Protein AF-A0A378Q1R4-F1 (afdb_monomer_lite)

pLDDT: mean 79.94, std 18.25, range [37.03, 95.69]

Secondary structure (DSSP, 8-state):
-EEES---HHHHHHT--TT----EEEEEE-TTS-EEEEEEPPPTTPPPHHHHHHTTSS-------TTHHHHHHHHHHHHHHS----HHHHHTT--HHHHHHHHHHHHHHHTT-TT-EEEE-SS-EEEESSSEEEEE--

Radius of gyration: 21.89 Å; chains: 1; bounding box: 43×59×52 Å

Foldseek 3Di:
DDEDLDDDPVVLLVQQAPLRPDWYWHWDADPVRDIDTHTSDHDPPRHHLVVVLVVPVPDPDDDDDPPPVVVNVVSVVSVVVPDDQDPCNQCVPPDPVVVVVVVVVVVVLCVVDVQWDWDGDPAWIFTDHPHTDDIDHD

Organism: NCBI:txid34059

Structure (mmCIF, N/CA/C/O backbone):
data_AF-A0A378Q1R4-F1
#
_entry.id   AF-A0A378Q1R4-F1
#
loop_
_atom_site.group_PDB
_atom_site.id
_atom_site.type_symbol
_atom_site.label_atom_id
_atom_site.label_alt_id
_atom_site.label_comp_id
_atom_site.label_asym_id
_atom_site.label_entity_id
_atom_site.label_seq_id
_atom_site.pdbx_PDB_ins_code
_atom_site.Cartn_x
_atom_site.Cartn_y
_atom_site.Cartn_z
_atom_site.occupancy
_atom_site.B_iso_or_equiv
_atom_site.auth_seq_id
_atom_site.auth_comp_id
_atom_site.auth_asym_id
_atom_site.auth_atom_id
_atom_site.pdbx_PDB_model_num
ATOM 1 N N . MET A 1 1 ? -3.793 3.772 13.850 1.00 84.50 1 MET A N 1
ATOM 2 C CA . MET A 1 1 ? -5.132 4.087 14.394 1.00 84.50 1 MET A CA 1
ATOM 3 C C . MET A 1 1 ? -4.965 4.821 15.718 1.00 84.50 1 MET A C 1
ATOM 5 O O . MET A 1 1 ? -4.185 4.358 16.542 1.00 84.50 1 MET A O 1
ATOM 9 N N . PHE A 1 2 ? -5.664 5.941 15.911 1.00 93.56 2 PHE A N 1
ATOM 10 C CA . PHE A 1 2 ? -5.644 6.750 17.136 1.00 93.56 2 PHE A CA 1
ATOM 11 C C . PHE A 1 2 ? -7.059 6.894 17.702 1.00 93.56 2 PHE A C 1
ATOM 13 O O . PHE A 1 2 ? -8.008 7.140 16.956 1.00 93.56 2 PHE A O 1
ATOM 20 N N . ILE A 1 3 ? -7.193 6.759 19.022 1.00 94.25 3 ILE A N 1
ATOM 21 C CA . ILE A 1 3 ? -8.476 6.803 19.733 1.00 94.25 3 ILE A CA 1
ATOM 22 C C . ILE A 1 3 ? -8.401 7.905 20.790 1.00 94.25 3 ILE A C 1
ATOM 24 O O . ILE A 1 3 ? -7.473 7.914 21.599 1.00 94.25 3 ILE A O 1
ATOM 28 N N . ALA A 1 4 ? -9.370 8.818 20.797 1.00 94.88 4 ALA A N 1
ATOM 29 C CA . ALA A 1 4 ? -9.442 9.899 21.780 1.00 94.88 4 ALA A CA 1
ATOM 30 C C . ALA A 1 4 ? -10.900 10.306 22.061 1.00 94.88 4 ALA A C 1
ATOM 32 O O . ALA A 1 4 ? -11.770 10.056 21.228 1.00 94.88 4 ALA A O 1
ATOM 33 N N . PRO A 1 5 ? -11.204 10.956 23.201 1.00 93.44 5 PRO A N 1
ATOM 34 C CA . PRO A 1 5 ? -12.545 11.488 23.471 1.00 93.44 5 PRO A CA 1
ATOM 35 C C . PRO A 1 5 ? -13.006 12.538 22.449 1.00 93.44 5 PRO A C 1
ATOM 37 O O . PRO A 1 5 ? -14.196 12.665 22.169 1.00 93.44 5 PRO A O 1
ATOM 40 N 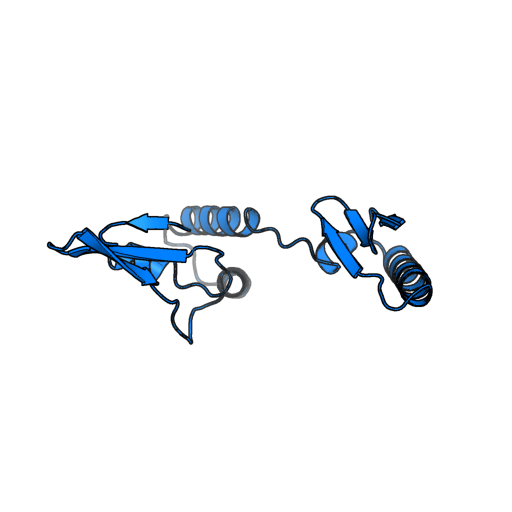N . SER A 1 6 ? -12.065 13.301 21.897 1.00 93.44 6 SER A N 1
ATOM 41 C CA . SER A 1 6 ? -12.307 14.299 20.859 1.00 93.44 6 SER A CA 1
ATOM 42 C C . SER A 1 6 ? -11.021 14.596 20.091 1.00 93.44 6 SER A C 1
ATOM 44 O O . SER A 1 6 ? -9.917 14.367 20.589 1.00 93.44 6 SER A O 1
ATOM 46 N N . PHE A 1 7 ? -11.174 15.137 18.884 1.00 94.44 7 PHE A N 1
ATOM 47 C CA . PHE A 1 7 ? -10.077 15.707 18.101 1.00 94.44 7 PHE A CA 1
ATOM 48 C C . PHE A 1 7 ? -10.386 17.155 17.737 1.00 94.44 7 PHE A C 1
ATOM 50 O O . PHE A 1 7 ? -11.543 17.523 17.507 1.00 94.44 7 PHE A O 1
ATOM 57 N N . THR A 1 8 ? -9.348 17.981 17.633 1.00 94.00 8 THR A N 1
ATOM 58 C CA . THR A 1 8 ? -9.498 19.346 17.119 1.00 94.00 8 THR A CA 1
ATOM 59 C C . THR A 1 8 ? -9.831 19.318 15.630 1.00 94.00 8 THR A C 1
ATOM 61 O O . THR A 1 8 ? -9.500 18.369 14.916 1.00 94.00 8 THR A O 1
ATOM 64 N N . GLN A 1 9 ? -10.454 20.387 15.127 1.00 90.38 9 GLN A N 1
ATOM 65 C CA . GLN A 1 9 ? -10.736 20.491 13.695 1.00 90.38 9 GLN A CA 1
ATOM 66 C C . GLN A 1 9 ? -9.454 20.393 12.863 1.00 90.38 9 GLN A C 1
ATOM 68 O O . GLN A 1 9 ? -9.447 19.726 11.835 1.00 90.38 9 GLN A O 1
ATOM 73 N N . PHE A 1 10 ? -8.358 20.989 13.341 1.00 89.19 10 PHE A N 1
ATOM 74 C CA . PHE A 1 10 ? -7.056 20.886 12.691 1.00 89.19 10 PHE A CA 1
ATOM 75 C C . PHE A 1 10 ? -6.604 19.425 12.553 1.00 89.19 10 PHE A C 1
ATOM 77 O O . PHE A 1 10 ? -6.333 18.990 11.444 1.00 89.19 10 PHE A O 1
ATOM 84 N N . GLN A 1 11 ? -6.638 18.631 13.628 1.00 89.56 11 GLN A N 1
ATOM 85 C CA . GLN A 1 11 ? -6.252 17.210 13.595 1.00 89.56 11 GLN A CA 1
ATOM 86 C C . GLN A 1 11 ? -7.114 16.376 12.632 1.00 89.56 11 GLN A C 1
ATOM 88 O O . GLN A 1 11 ? -6.600 15.518 11.909 1.00 89.56 11 GLN A O 1
ATOM 93 N N . LYS A 1 12 ? -8.424 16.651 12.580 1.00 90.56 12 LYS A N 1
ATOM 94 C CA . LYS A 1 12 ? -9.339 16.008 11.622 1.00 90.56 12 LYS A CA 1
ATOM 95 C C . LYS A 1 12 ? -8.971 16.350 10.177 1.00 90.56 12 LYS A C 1
ATOM 97 O O . LYS A 1 12 ? -8.975 15.472 9.324 1.00 90.56 12 LYS A O 1
ATOM 102 N N . GLN A 1 13 ? -8.615 17.605 9.903 1.00 88.31 13 GLN A N 1
ATOM 103 C CA . GLN A 1 13 ? -8.207 18.039 8.563 1.00 88.31 13 GLN A CA 1
ATOM 104 C C . GLN A 1 13 ? -6.817 17.520 8.177 1.00 88.31 13 GLN A C 1
ATOM 106 O O . GLN A 1 13 ? -6.630 17.078 7.048 1.00 88.31 13 GLN A O 1
ATOM 111 N N . SER A 1 14 ? -5.859 17.488 9.106 1.00 85.19 14 SER A N 1
ATOM 112 C CA . SER A 1 14 ? -4.498 16.991 8.854 1.00 85.19 14 SER A CA 1
ATOM 113 C C . SER A 1 14 ? -4.460 15.513 8.461 1.00 85.19 14 SER A C 1
ATOM 115 O O . SER A 1 14 ? -3.516 15.076 7.813 1.00 85.19 14 SER A O 1
ATOM 117 N N . THR A 1 15 ? -5.482 14.738 8.831 1.00 87.88 15 THR A N 1
ATOM 118 C CA . THR A 1 15 ? -5.599 13.317 8.467 1.00 87.88 15 THR A CA 1
ATOM 119 C C . THR A 1 15 ? -6.408 13.073 7.185 1.00 87.88 15 THR A C 1
ATOM 121 O O . THR A 1 15 ? -6.505 11.937 6.716 1.00 87.88 15 THR A O 1
ATOM 124 N N . ASN A 1 16 ? -6.949 14.127 6.562 1.00 88.31 16 ASN A N 1
ATOM 125 C CA . ASN A 1 16 ? -7.841 14.059 5.403 1.00 88.31 16 ASN A CA 1
ATOM 126 C C . ASN A 1 16 ? -7.095 13.897 4.059 1.00 88.31 16 ASN A C 1
ATOM 128 O O . ASN A 1 16 ? -7.369 14.612 3.099 1.00 88.31 16 ASN A O 1
ATOM 132 N N . PHE A 1 17 ? -6.167 12.942 3.975 1.00 88.62 17 PHE A N 1
ATOM 133 C CA . PHE A 1 17 ? -5.457 12.578 2.742 1.00 88.62 17 PHE A CA 1
ATOM 134 C C . PHE A 1 17 ? -5.753 11.128 2.372 1.00 88.62 17 PHE A C 1
ATOM 136 O O . PHE A 1 17 ? -5.644 10.240 3.224 1.00 88.62 17 PHE A O 1
ATOM 143 N N . LYS A 1 18 ? -6.107 10.849 1.111 1.00 84.44 18 LYS A N 1
ATOM 144 C CA . LYS A 1 18 ? -6.497 9.486 0.697 1.00 84.44 18 LYS A CA 1
ATOM 145 C C . LYS A 1 18 ? -5.377 8.459 0.907 1.00 84.44 18 LYS A C 1
ATOM 147 O O . LYS A 1 18 ? -5.657 7.373 1.403 1.00 84.44 18 LYS A O 1
ATOM 152 N N . ASP A 1 19 ? -4.125 8.866 0.700 1.00 81.62 19 ASP A N 1
ATOM 153 C CA . ASP A 1 19 ? -2.944 7.992 0.782 1.00 81.62 19 ASP A CA 1
ATOM 154 C C . ASP A 1 19 ? -2.273 7.972 2.171 1.00 81.62 19 ASP A C 1
ATOM 156 O O . ASP A 1 19 ? -1.251 7.322 2.361 1.00 81.62 19 ASP A O 1
ATOM 160 N N . LEU A 1 20 ? -2.823 8.687 3.159 1.00 84.19 20 LEU A N 1
ATOM 161 C CA . LEU A 1 20 ? -2.281 8.715 4.521 1.00 84.19 20 LEU A CA 1
ATOM 162 C C . LEU A 1 20 ? -2.890 7.596 5.372 1.00 84.19 20 LEU A C 1
ATOM 164 O O . LEU A 1 20 ? -4.078 7.640 5.677 1.00 84.19 20 LEU A O 1
ATOM 168 N N . ALA A 1 21 ? -2.107 6.612 5.807 1.00 82.81 21 ALA A N 1
ATOM 169 C CA . ALA A 1 21 ? -2.594 5.456 6.574 1.00 82.81 21 ALA A CA 1
ATOM 170 C C . ALA A 1 21 ? -2.883 5.762 8.067 1.00 82.81 21 ALA A C 1
ATOM 172 O O . ALA A 1 21 ? -2.433 5.057 8.969 1.00 82.81 21 ALA A O 1
ATOM 173 N N . ILE A 1 22 ? -3.629 6.834 8.347 1.00 88.19 22 ILE A N 1
ATOM 174 C CA . ILE A 1 22 ? -4.037 7.240 9.697 1.00 88.19 22 ILE A CA 1
ATOM 175 C C . ILE A 1 22 ? -5.561 7.211 9.805 1.00 88.19 22 ILE A C 1
ATOM 177 O O . ILE A 1 22 ? -6.274 7.733 8.951 1.00 88.19 22 ILE A O 1
ATOM 181 N N . GLU A 1 23 ? -6.044 6.633 10.901 1.00 89.50 23 GLU A N 1
ATOM 182 C CA . GLU A 1 23 ? -7.459 6.559 11.260 1.00 89.50 23 GLU A CA 1
ATOM 183 C C . GLU A 1 23 ? -7.672 7.189 12.630 1.00 89.50 23 GLU A C 1
ATOM 185 O O . GLU A 1 23 ? -6.912 6.900 13.563 1.00 89.50 23 GLU A O 1
ATOM 190 N N . LEU A 1 24 ? -8.713 8.010 12.749 1.00 94.19 24 LEU A N 1
ATOM 191 C CA . LEU A 1 24 ? -9.114 8.658 13.992 1.00 94.19 24 LEU A CA 1
ATOM 192 C C . LEU A 1 24 ? -10.476 8.122 14.438 1.00 94.19 24 LEU A C 1
ATOM 194 O O . LEU A 1 24 ? -11.407 8.039 13.637 1.00 94.19 24 LEU A O 1
ATOM 198 N N . TRP A 1 25 ? -10.596 7.798 15.722 1.00 95.69 25 TRP A N 1
ATOM 199 C CA . TRP A 1 25 ? -11.825 7.287 16.325 1.00 95.69 25 TRP A CA 1
ATOM 200 C C . TRP A 1 25 ? -12.181 8.087 17.580 1.00 95.69 25 TRP A C 1
ATOM 202 O O . TRP A 1 25 ? -11.400 8.147 18.532 1.00 95.69 25 TRP A O 1
ATOM 212 N N . GLU A 1 26 ? -13.365 8.701 17.586 1.00 94.69 26 GLU A N 1
ATOM 213 C CA . GLU A 1 26 ? -13.886 9.448 18.733 1.00 94.69 26 GLU A CA 1
ATOM 214 C C . GLU A 1 26 ? -14.641 8.538 19.697 1.00 94.69 26 GLU A C 1
ATOM 216 O O . GLU A 1 26 ? -15.663 7.933 19.359 1.00 94.69 26 GLU A O 1
ATOM 221 N N . LEU A 1 27 ? -14.147 8.488 20.928 1.00 93.44 27 LEU A N 1
ATOM 222 C CA . LEU A 1 27 ? -14.721 7.733 22.027 1.00 93.44 27 LEU A CA 1
ATOM 223 C C . LEU A 1 27 ? -15.809 8.553 22.733 1.00 93.44 27 LEU A C 1
ATOM 225 O O . LEU A 1 27 ? -15.534 9.616 23.286 1.00 93.44 27 LEU A O 1
ATOM 229 N N . LYS A 1 28 ? -17.030 8.021 22.809 1.00 92.06 28 LYS A N 1
ATOM 230 C CA . LYS A 1 28 ? -18.107 8.559 23.653 1.00 92.06 28 LYS A CA 1
ATOM 231 C C . LYS A 1 28 ? -18.498 7.535 24.709 1.00 92.06 28 LYS A C 1
ATOM 233 O O . LYS A 1 28 ? -18.909 6.426 24.378 1.00 92.06 28 LYS A O 1
ATOM 238 N N . ARG A 1 29 ? -18.383 7.912 25.984 1.00 88.31 29 ARG A N 1
ATOM 239 C CA . ARG A 1 29 ? -18.821 7.095 27.124 1.00 88.31 29 ARG A CA 1
ATOM 240 C C . ARG A 1 29 ? -20.159 7.611 27.642 1.00 88.31 29 ARG A C 1
ATOM 242 O O . ARG A 1 29 ? -20.299 8.802 27.902 1.00 88.31 29 ARG A O 1
ATOM 249 N N . PHE A 1 30 ? -21.107 6.705 27.830 1.00 90.56 30 PHE A N 1
ATOM 250 C CA . PHE A 1 30 ? -22.420 6.983 28.404 1.00 90.56 30 PHE A CA 1
ATOM 251 C C . PHE A 1 30 ? -22.530 6.405 29.820 1.00 90.56 30 PHE A C 1
ATOM 253 O O . PHE A 1 30 ? -21.734 5.563 30.240 1.00 90.56 30 PHE A O 1
ATOM 260 N N . THR A 1 31 ? -23.537 6.860 30.563 1.00 83.25 31 THR A N 1
ATOM 261 C CA . THR A 1 31 ? -23.766 6.524 31.979 1.00 83.25 31 THR A CA 1
ATOM 262 C C . THR A 1 31 ? -24.023 5.037 32.229 1.00 83.25 31 THR A C 1
ATOM 264 O O . THR A 1 31 ? -23.651 4.529 33.280 1.00 83.25 31 THR A O 1
ATOM 267 N N . GLN A 1 32 ? -24.586 4.309 31.264 1.00 83.94 32 GLN A N 1
ATOM 268 C CA . GLN A 1 32 ? -24.910 2.880 31.386 1.00 83.94 32 GLN A CA 1
ATOM 269 C C . GLN A 1 32 ? -23.728 1.947 31.054 1.00 83.94 32 GLN A C 1
ATOM 271 O O . GLN A 1 32 ? -23.932 0.859 30.526 1.00 83.94 32 GLN A O 1
ATOM 276 N N . ASN A 1 33 ? -22.482 2.374 31.294 1.00 87.25 33 ASN A N 1
ATOM 277 C CA . ASN A 1 33 ? -21.266 1.663 30.859 1.00 87.25 33 ASN A CA 1
ATOM 278 C C . ASN A 1 33 ? -21.182 1.396 29.340 1.00 87.25 33 ASN A C 1
ATOM 280 O O . ASN A 1 33 ? -20.380 0.580 28.892 1.00 87.25 33 ASN A O 1
ATOM 284 N N . ILE A 1 34 ? -21.961 2.117 28.533 1.00 88.88 34 ILE A N 1
ATOM 285 C CA . ILE A 1 34 ? -21.906 2.015 27.076 1.00 88.88 34 ILE A CA 1
ATOM 286 C C . ILE A 1 34 ? -20.748 2.873 26.569 1.00 88.88 34 ILE A C 1
ATOM 288 O O . ILE A 1 34 ? -20.618 4.048 26.925 1.00 88.88 34 ILE A O 1
ATOM 292 N N . ILE A 1 35 ? -19.924 2.282 25.712 1.00 90.56 35 ILE A N 1
ATOM 293 C CA . ILE A 1 35 ? -18.848 2.958 24.996 1.00 90.56 35 ILE A CA 1
ATOM 294 C C . ILE A 1 35 ? -19.175 2.901 23.506 1.00 90.56 35 ILE A C 1
ATOM 296 O O . ILE A 1 35 ? -19.396 1.826 22.958 1.00 90.56 35 ILE A O 1
ATOM 300 N N . VAL A 1 36 ? -19.193 4.062 22.857 1.00 91.88 36 VAL A N 1
ATOM 301 C CA . V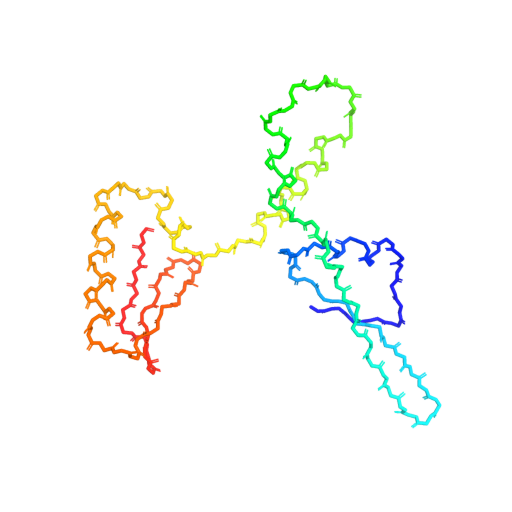AL A 1 36 ? -19.364 4.195 21.409 1.00 91.88 36 VAL A CA 1
ATOM 302 C C . VAL A 1 36 ? -18.066 4.710 20.811 1.00 91.88 36 VAL A C 1
ATOM 304 O O . VAL A 1 36 ? -17.515 5.710 21.269 1.00 91.88 36 VAL A O 1
ATOM 307 N N . LEU A 1 37 ? -17.598 4.031 19.771 1.00 93.56 37 LEU A N 1
ATOM 308 C CA . LEU A 1 37 ? -16.459 4.435 18.960 1.00 93.56 37 LEU A CA 1
ATOM 309 C C . LEU A 1 37 ? -16.990 4.972 17.629 1.00 93.56 37 LEU A C 1
ATOM 311 O O . LEU A 1 37 ? -17.596 4.230 16.862 1.00 93.56 37 LEU A O 1
ATOM 315 N N . ASN A 1 38 ? -16.785 6.262 17.369 1.00 93.50 38 ASN A N 1
ATOM 316 C CA . ASN A 1 38 ? -17.211 6.914 16.134 1.00 93.50 38 ASN A CA 1
ATOM 317 C C . ASN A 1 38 ? -15.999 7.100 15.213 1.00 93.50 38 ASN A C 1
ATOM 319 O O . ASN A 1 38 ? -15.116 7.893 15.551 1.00 93.50 38 ASN A O 1
ATOM 323 N N . PRO A 1 39 ? -15.924 6.409 14.066 1.00 92.31 39 PRO A N 1
ATOM 324 C CA . PRO A 1 39 ? -14.849 6.634 13.112 1.00 92.31 39 PRO A CA 1
ATOM 325 C C . PRO A 1 39 ? -14.987 8.025 12.484 1.00 92.31 39 PRO A C 1
ATOM 327 O O . PRO A 1 39 ? -16.070 8.435 12.060 1.00 92.31 39 PRO A O 1
ATOM 330 N N . ILE A 1 40 ? -13.879 8.757 12.396 1.00 91.06 40 ILE A N 1
ATOM 331 C CA . ILE A 1 40 ? -13.807 9.988 11.609 1.00 91.06 40 ILE A CA 1
ATOM 332 C C . ILE A 1 40 ? -13.343 9.597 10.211 1.00 91.06 40 ILE A C 1
ATOM 334 O O . ILE A 1 40 ? -12.171 9.296 9.980 1.00 91.06 40 ILE A O 1
ATOM 338 N N . HIS A 1 41 ? -14.285 9.586 9.274 1.00 86.81 41 HIS A N 1
ATOM 339 C CA . HIS A 1 41 ? -13.995 9.261 7.886 1.00 86.81 41 HIS A CA 1
ATOM 340 C C . HIS A 1 41 ? -13.322 10.425 7.165 1.00 86.81 41 HIS A C 1
ATOM 342 O O . HIS A 1 41 ? -13.675 11.593 7.345 1.00 86.81 41 HIS A O 1
ATOM 348 N N . LYS A 1 42 ? -12.397 10.078 6.273 1.00 87.12 42 LYS A N 1
ATOM 349 C CA . LYS A 1 42 ? -11.861 11.012 5.287 1.00 87.12 42 LYS A CA 1
ATOM 350 C C . LYS A 1 42 ? -12.966 11.449 4.329 1.00 87.12 42 LYS A C 1
ATOM 352 O O . LYS A 1 42 ? -13.912 10.711 4.050 1.00 87.12 42 LYS A O 1
ATOM 357 N N . THR A 1 43 ? -12.833 12.654 3.800 1.00 85.69 43 THR A N 1
ATOM 358 C CA . THR A 1 43 ? -13.759 13.184 2.798 1.00 85.69 43 THR A CA 1
ATOM 359 C C . THR A 1 43 ? -13.622 12.434 1.472 1.00 85.69 43 THR A C 1
ATOM 361 O O . THR A 1 43 ? -12.538 11.980 1.112 1.00 85.69 43 THR A O 1
ATOM 364 N N . LYS A 1 44 ? -14.715 12.341 0.702 1.00 83.06 44 LYS A N 1
ATOM 365 C CA . LYS A 1 44 ? -14.707 11.691 -0.624 1.00 83.06 44 LYS A CA 1
ATOM 366 C C . LYS A 1 44 ? -13.717 12.339 -1.603 1.00 83.06 44 LYS A C 1
ATOM 368 O O . LYS A 1 44 ? -13.189 11.657 -2.469 1.00 83.06 44 LYS A O 1
ATOM 373 N N . ASN A 1 45 ? -13.449 13.633 -1.421 1.00 83.56 45 ASN A N 1
ATOM 374 C CA . ASN A 1 45 ? -12.536 14.424 -2.245 1.00 83.56 45 ASN A CA 1
ATOM 375 C C . ASN A 1 45 ? -11.181 14.660 -1.551 1.00 83.56 45 ASN A C 1
ATOM 377 O O . ASN A 1 45 ? -10.528 15.668 -1.814 1.00 83.56 45 ASN A O 1
ATOM 381 N N . ALA A 1 46 ? -10.774 13.777 -0.633 1.00 83.12 46 ALA A N 1
ATOM 382 C CA . ALA A 1 46 ? -9.503 13.903 0.069 1.00 83.12 46 ALA A CA 1
ATOM 383 C C . ALA A 1 46 ? -8.323 13.938 -0.931 1.00 83.12 46 ALA A C 1
ATOM 385 O O . ALA A 1 46 ? -8.195 13.019 -1.751 1.00 83.12 46 ALA A O 1
ATOM 386 N N . PRO A 1 47 ? -7.451 14.963 -0.880 1.00 83.50 47 PRO A N 1
ATOM 387 C CA . PRO A 1 47 ? -6.309 15.068 -1.782 1.00 83.50 47 PRO A CA 1
ATOM 388 C C . PRO A 1 47 ? -5.289 13.936 -1.575 1.00 83.50 47 PRO A C 1
ATOM 390 O O . PRO A 1 47 ? -5.229 13.292 -0.523 1.00 83.50 47 PRO A O 1
ATOM 393 N N . SER A 1 48 ? -4.470 13.698 -2.604 1.00 80.12 48 SER A N 1
ATOM 394 C CA . SER A 1 48 ? -3.288 12.829 -2.526 1.00 80.12 48 SER A CA 1
ATOM 395 C C . SER A 1 48 ? -2.089 13.605 -1.987 1.00 80.12 48 SER A C 1
ATOM 397 O O . SER A 1 48 ? -1.808 14.697 -2.479 1.00 80.12 48 SER A O 1
ATOM 399 N N . LEU A 1 49 ? -1.316 13.011 -1.074 1.00 75.12 49 LEU A N 1
ATOM 400 C CA . LEU A 1 49 ? 0.000 13.547 -0.691 1.00 75.12 49 LEU A CA 1
ATOM 401 C C . LEU A 1 49 ? 0.976 13.550 -1.881 1.00 75.12 49 LEU A C 1
ATOM 403 O O . LEU A 1 49 ? 1.741 14.495 -2.057 1.00 75.12 49 LEU A O 1
ATOM 407 N N . LYS A 1 50 ? 0.895 12.539 -2.759 1.00 69.31 50 LYS A N 1
ATOM 408 C CA . LYS A 1 50 ? 1.765 12.409 -3.939 1.00 69.31 50 LYS A CA 1
ATOM 409 C C . LYS A 1 50 ? 1.560 13.550 -4.950 1.00 69.31 50 LYS A C 1
ATOM 411 O O . LYS A 1 50 ? 2.522 14.013 -5.553 1.00 69.31 50 LYS A O 1
ATOM 416 N N . GLN A 1 51 ? 0.329 14.048 -5.105 1.00 61.91 51 GLN A N 1
ATOM 417 C CA . GLN A 1 51 ? 0.012 15.150 -6.033 1.00 61.91 51 GLN A CA 1
ATOM 418 C C . GLN A 1 51 ? 0.544 16.512 -5.568 1.00 61.91 51 GLN A C 1
ATOM 420 O O . GLN A 1 51 ? 0.888 17.353 -6.400 1.00 61.91 51 GLN A O 1
ATOM 425 N N . ILE A 1 52 ? 0.638 16.728 -4.255 1.00 58.53 52 ILE A N 1
ATOM 426 C CA . ILE A 1 52 ? 1.163 17.980 -3.692 1.00 58.53 52 ILE A CA 1
ATOM 427 C C . ILE A 1 52 ? 2.657 18.105 -4.012 1.00 58.53 52 ILE A C 1
ATOM 429 O O . ILE A 1 52 ? 3.102 19.178 -4.404 1.00 58.53 52 ILE A O 1
ATOM 433 N N . ASN A 1 53 ? 3.400 16.995 -3.972 1.00 53.06 53 ASN A N 1
ATOM 434 C CA . ASN A 1 53 ? 4.825 16.977 -4.312 1.00 53.06 53 ASN A CA 1
ATOM 435 C C . ASN A 1 53 ? 5.082 17.247 -5.810 1.00 53.06 53 ASN A C 1
ATOM 437 O O . ASN A 1 53 ? 6.032 17.953 -6.149 1.00 53.06 53 ASN A O 1
ATOM 441 N N . ALA A 1 54 ? 4.215 16.751 -6.703 1.00 49.25 54 ALA A N 1
ATOM 442 C CA . ALA A 1 54 ? 4.331 16.943 -8.155 1.00 49.25 54 ALA A CA 1
ATOM 443 C C . ALA A 1 54 ? 3.921 18.351 -8.637 1.00 49.25 54 ALA A C 1
ATOM 445 O O . ALA A 1 54 ? 4.379 18.816 -9.677 1.00 49.25 54 ALA A O 1
ATOM 446 N N . SER A 1 55 ? 3.076 19.058 -7.882 1.00 44.69 55 SER A N 1
ATOM 447 C CA . SER A 1 55 ? 2.619 20.411 -8.251 1.00 44.69 55 SER A CA 1
ATOM 448 C C . SER A 1 55 ? 3.694 21.488 -8.038 1.00 44.69 55 SER A C 1
ATOM 450 O O . SER A 1 55 ? 3.576 22.595 -8.556 1.00 44.69 55 SER A O 1
ATOM 452 N N . SER A 1 56 ? 4.761 21.164 -7.307 1.00 45.22 56 SER A N 1
ATOM 453 C CA . SER A 1 56 ? 5.885 22.061 -7.012 1.00 45.22 56 SER A CA 1
ATOM 454 C C . SER A 1 56 ? 7.078 21.929 -7.968 1.00 45.22 56 SER A C 1
ATOM 456 O O . SER A 1 56 ? 8.001 22.731 -7.873 1.00 45.22 56 SER A O 1
ATOM 458 N N . THR A 1 57 ? 7.081 20.979 -8.912 1.00 42.06 57 THR A N 1
ATOM 459 C CA . THR A 1 57 ? 8.184 20.851 -9.890 1.00 42.06 57 THR A CA 1
ATOM 460 C C . THR A 1 57 ? 7.995 21.711 -11.143 1.00 42.06 57 THR A C 1
ATOM 462 O O . THR A 1 57 ? 8.954 21.893 -11.881 1.00 42.06 57 THR A O 1
ATOM 465 N N . ASN A 1 58 ? 6.806 22.295 -11.363 1.00 40.81 58 ASN A N 1
ATOM 466 C CA . ASN A 1 58 ? 6.481 23.076 -12.570 1.00 40.81 58 ASN A CA 1
ATOM 467 C C . ASN A 1 58 ? 5.862 24.460 -12.286 1.00 40.81 58 ASN A C 1
ATOM 469 O O . ASN A 1 58 ? 5.065 24.957 -13.080 1.00 40.81 58 ASN A O 1
ATOM 473 N N . ALA A 1 59 ? 6.209 25.108 -11.175 1.00 39.41 59 ALA A N 1
ATOM 474 C CA . ALA A 1 59 ? 5.829 26.499 -10.944 1.00 39.41 59 ALA A CA 1
ATOM 475 C C . ALA A 1 59 ? 7.061 27.319 -10.564 1.00 39.41 59 ALA A C 1
ATOM 477 O O . ALA A 1 59 ? 7.418 27.447 -9.395 1.00 39.41 59 ALA A O 1
ATOM 478 N N . SER A 1 60 ? 7.706 27.902 -11.574 1.00 43.12 60 SER A N 1
ATOM 479 C CA . SER A 1 60 ? 8.545 29.081 -11.394 1.00 43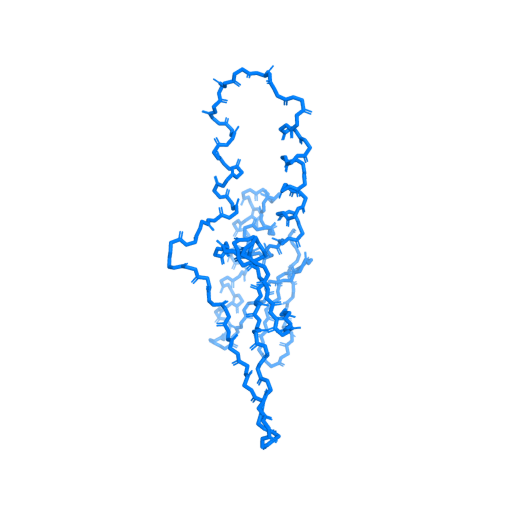.12 60 SER A CA 1
ATOM 480 C C . SER A 1 60 ? 7.679 30.216 -10.834 1.00 43.12 60 SER A C 1
ATOM 482 O O . SER A 1 60 ? 7.107 30.986 -11.598 1.00 43.12 60 SER A O 1
ATOM 484 N N . LEU A 1 61 ? 7.556 30.322 -9.510 1.00 37.03 61 LEU A N 1
ATOM 485 C CA . LEU A 1 61 ? 7.073 31.531 -8.843 1.00 37.03 61 LEU A CA 1
ATOM 486 C C . LEU A 1 61 ? 8.057 31.949 -7.735 1.00 37.03 61 LEU A C 1
ATOM 488 O O . LEU A 1 61 ? 8.639 31.092 -7.072 1.00 37.03 61 LEU A O 1
ATOM 492 N N . PRO A 1 62 ? 8.289 33.263 -7.572 1.00 39.16 62 PRO A N 1
ATOM 493 C CA . PRO A 1 62 ? 9.501 33.802 -6.978 1.00 39.16 62 PRO A CA 1
ATOM 494 C C . PRO A 1 62 ? 9.605 33.583 -5.467 1.00 39.16 62 PRO A C 1
ATOM 496 O O . PRO A 1 62 ? 8.675 33.780 -4.684 1.00 39.16 62 PRO A O 1
ATOM 499 N N . THR A 1 63 ? 10.828 33.236 -5.093 1.00 45.25 63 THR A N 1
ATOM 500 C CA . THR A 1 63 ? 11.384 32.993 -3.769 1.00 45.25 63 THR A CA 1
ATOM 501 C C . THR A 1 63 ? 11.292 34.212 -2.846 1.00 45.25 63 THR A C 1
ATOM 503 O O . THR A 1 63 ? 12.278 34.914 -2.670 1.00 45.25 63 THR A O 1
ATOM 506 N N . HIS A 1 64 ? 10.157 34.451 -2.184 1.00 40.88 64 HIS A N 1
ATOM 507 C CA . HIS A 1 64 ? 10.099 35.360 -1.025 1.00 40.88 64 HIS A CA 1
ATOM 508 C C . HIS A 1 64 ? 9.137 34.865 0.068 1.00 40.88 64 HIS A C 1
ATOM 510 O O . HIS A 1 64 ? 8.209 35.560 0.465 1.00 40.88 64 HIS A O 1
ATOM 516 N N . ALA A 1 65 ? 9.373 33.673 0.613 1.00 39.06 65 ALA A N 1
ATOM 517 C CA . ALA A 1 65 ? 8.820 33.304 1.915 1.00 39.06 65 ALA A CA 1
ATOM 518 C C . ALA A 1 65 ? 9.801 32.378 2.642 1.00 39.06 65 ALA A C 1
ATOM 520 O O . ALA A 1 65 ? 9.892 31.192 2.340 1.00 39.06 65 ALA A O 1
ATOM 521 N N . ARG A 1 66 ? 10.520 32.919 3.636 1.00 39.03 66 ARG A N 1
ATOM 522 C CA . ARG A 1 66 ? 11.488 32.222 4.514 1.00 39.03 66 ARG A CA 1
ATOM 523 C C . ARG A 1 66 ? 10.876 31.103 5.396 1.00 39.03 66 ARG A C 1
ATOM 525 O O . ARG A 1 66 ? 11.462 30.734 6.405 1.00 39.03 66 ARG A O 1
ATOM 532 N N . GLY A 1 67 ? 9.705 30.575 5.038 1.00 41.03 67 GLY A N 1
ATOM 533 C CA . GLY A 1 67 ? 9.019 29.475 5.724 1.00 41.03 67 GLY A CA 1
ATOM 534 C C . GLY A 1 67 ? 8.547 28.336 4.809 1.00 41.03 67 GLY A C 1
ATOM 535 O O . GLY A 1 67 ? 8.026 27.351 5.319 1.00 41.03 67 GLY A O 1
ATOM 536 N N . GLY A 1 68 ? 8.718 28.439 3.482 1.00 43.66 68 GLY A N 1
ATOM 537 C CA . GLY A 1 68 ? 8.248 27.418 2.532 1.00 43.66 68 GLY A CA 1
ATOM 538 C C . GLY A 1 68 ? 9.138 26.173 2.455 1.00 43.66 68 GLY A C 1
ATOM 539 O O . GLY A 1 68 ? 8.637 25.056 2.386 1.00 43.66 68 GLY A O 1
ATOM 540 N N . GLU A 1 69 ? 10.459 26.341 2.536 1.00 45.50 69 GLU A N 1
ATOM 541 C CA . GLU A 1 69 ? 11.419 25.244 2.333 1.00 45.50 69 GLU A CA 1
ATOM 542 C C . GLU A 1 69 ? 11.421 24.215 3.480 1.00 45.50 69 GLU A C 1
ATOM 544 O O . GLU A 1 69 ? 11.576 23.017 3.241 1.00 45.50 69 GLU A O 1
ATOM 549 N N . LEU A 1 70 ? 11.182 24.649 4.725 1.00 47.28 70 LEU A N 1
ATOM 550 C CA . LEU A 1 70 ? 11.133 23.754 5.890 1.00 47.28 70 LEU A CA 1
ATOM 551 C C . LEU A 1 70 ? 9.906 22.832 5.845 1.00 47.28 70 LEU A C 1
ATOM 553 O O . LEU A 1 70 ? 10.054 21.620 6.010 1.00 47.28 70 LEU A O 1
ATOM 557 N N . ALA A 1 71 ? 8.732 23.391 5.526 1.00 50.97 71 ALA A N 1
ATOM 558 C CA . ALA A 1 71 ? 7.492 22.635 5.350 1.00 50.97 71 ALA A CA 1
ATOM 559 C C . ALA A 1 71 ? 7.578 21.666 4.157 1.00 50.97 71 ALA A C 1
ATOM 561 O O . ALA A 1 71 ? 7.099 20.537 4.245 1.00 50.97 71 ALA A O 1
ATOM 562 N N . GLN A 1 72 ? 8.253 22.067 3.070 1.00 50.09 72 GLN A N 1
ATOM 563 C CA . GLN A 1 72 ? 8.524 21.196 1.924 1.00 50.09 72 GLN A CA 1
ATOM 564 C C . GLN A 1 72 ? 9.401 19.996 2.324 1.00 50.09 72 GLN A C 1
ATOM 566 O O . GLN A 1 72 ? 9.116 18.868 1.923 1.00 50.09 72 GLN A O 1
ATOM 571 N N . SER A 1 73 ? 10.432 20.214 3.154 1.00 57.88 73 SER A N 1
ATOM 572 C CA . SER A 1 73 ? 11.313 19.135 3.625 1.00 57.88 73 SER A CA 1
ATOM 573 C C . SER A 1 73 ? 10.614 18.178 4.597 1.00 57.88 73 SER A C 1
ATOM 575 O O . SER A 1 73 ? 10.858 16.975 4.550 1.00 57.88 73 SER A O 1
ATOM 577 N N . GLU A 1 74 ? 9.727 18.678 5.462 1.00 59.31 74 GLU A N 1
ATOM 578 C CA . GLU A 1 74 ? 8.978 17.849 6.416 1.00 59.31 74 GLU A CA 1
ATOM 579 C C . GLU A 1 74 ? 7.898 17.017 5.720 1.00 59.31 74 GLU A C 1
ATOM 581 O O . GLU A 1 74 ? 7.778 15.824 5.990 1.00 59.31 74 GLU A O 1
ATOM 586 N N . LEU A 1 75 ? 7.170 17.595 4.759 1.00 55.69 75 LEU A N 1
ATOM 587 C CA . LEU A 1 75 ? 6.197 16.857 3.944 1.00 55.69 75 LEU A CA 1
ATOM 588 C C . LEU A 1 75 ? 6.874 15.813 3.044 1.00 55.69 75 LEU A C 1
ATOM 590 O O . LEU A 1 75 ? 6.349 14.705 2.884 1.00 55.69 75 LEU A O 1
ATOM 594 N N . ALA A 1 76 ? 8.056 16.127 2.503 1.00 56.66 76 ALA A N 1
ATOM 595 C CA . ALA A 1 76 ? 8.879 15.164 1.778 1.00 56.66 76 ALA A CA 1
ATOM 596 C C . ALA A 1 76 ? 9.348 14.017 2.692 1.00 56.66 76 ALA A C 1
ATOM 598 O O . ALA A 1 76 ? 9.239 12.859 2.298 1.00 56.66 76 ALA A O 1
ATOM 599 N N . LYS A 1 77 ? 9.776 14.306 3.930 1.00 56.34 77 LYS A N 1
ATOM 600 C CA . LYS A 1 77 ? 10.154 13.286 4.929 1.00 56.34 77 LYS A CA 1
ATOM 601 C C . LYS A 1 77 ? 8.983 12.387 5.332 1.00 56.34 77 LYS A C 1
ATOM 603 O O . LYS A 1 77 ? 9.138 11.173 5.350 1.00 56.34 77 LYS A O 1
ATOM 608 N N . ILE A 1 78 ? 7.800 12.954 5.581 1.00 52.25 78 ILE A N 1
ATOM 609 C CA . ILE A 1 78 ? 6.590 12.175 5.909 1.00 52.25 78 ILE A CA 1
ATOM 610 C C . ILE A 1 78 ? 6.174 11.291 4.722 1.00 52.25 78 ILE A C 1
ATOM 612 O O . ILE A 1 78 ? 5.760 10.149 4.906 1.00 52.25 78 ILE A O 1
ATOM 616 N N . SER A 1 79 ? 6.321 11.788 3.490 1.00 52.47 79 SER A N 1
ATOM 617 C CA . SER A 1 79 ? 6.067 10.994 2.279 1.00 52.47 79 SER A CA 1
ATOM 618 C C . SER A 1 79 ? 7.103 9.877 2.084 1.00 52.47 79 SER A C 1
ATOM 620 O O . SER A 1 79 ? 6.747 8.804 1.608 1.00 52.47 79 SER A O 1
ATOM 622 N N . GLN A 1 80 ? 8.364 10.104 2.474 1.00 54.09 80 GLN A N 1
ATOM 623 C CA . GLN A 1 80 ? 9.420 9.084 2.489 1.00 54.09 80 GLN A CA 1
ATOM 624 C C . GLN A 1 80 ? 9.199 8.014 3.565 1.00 54.09 80 GLN A C 1
ATOM 626 O O . GLN A 1 80 ? 9.705 6.909 3.423 1.00 54.09 80 GLN A O 1
ATOM 631 N N . GLU A 1 81 ? 8.450 8.307 4.629 1.00 51.69 81 GLU A N 1
ATOM 632 C CA . GLU A 1 81 ? 8.160 7.339 5.694 1.00 51.69 81 GLU A CA 1
ATOM 633 C C . GLU A 1 81 ? 7.045 6.347 5.300 1.00 51.69 81 GLU A C 1
ATOM 635 O O . GLU A 1 81 ? 6.975 5.239 5.832 1.00 51.69 81 GLU A O 1
ATOM 640 N N . ILE A 1 82 ? 6.223 6.689 4.298 1.00 58.28 82 ILE A N 1
ATOM 641 C CA . ILE A 1 82 ? 5.204 5.810 3.700 1.00 58.28 82 ILE A CA 1
ATOM 642 C C . ILE A 1 82 ? 5.743 5.252 2.375 1.00 58.28 82 ILE A C 1
ATOM 644 O O . ILE A 1 82 ? 5.239 5.552 1.291 1.00 58.28 82 ILE A O 1
ATOM 648 N N . VAL A 1 83 ? 6.801 4.442 2.447 1.00 63.19 83 VAL A N 1
ATOM 649 C CA . VAL A 1 83 ? 7.289 3.722 1.262 1.00 63.19 83 VAL A CA 1
ATOM 650 C C . VAL A 1 83 ? 6.331 2.575 0.960 1.00 63.19 83 VAL A C 1
ATOM 652 O O . VAL A 1 83 ? 6.205 1.630 1.740 1.00 63.19 83 VAL A O 1
ATOM 655 N N . VAL A 1 84 ? 5.643 2.659 -0.176 1.00 73.75 84 VAL A N 1
ATOM 656 C CA . VAL A 1 84 ? 4.908 1.524 -0.735 1.00 73.75 84 VAL A CA 1
ATOM 657 C C . VAL A 1 84 ? 5.914 0.702 -1.527 1.00 73.75 84 VAL A C 1
ATOM 659 O O . VAL A 1 84 ? 6.422 1.163 -2.541 1.00 73.75 84 VAL A O 1
ATOM 662 N N . TYR A 1 85 ? 6.229 -0.486 -1.022 1.00 81.75 85 TYR A N 1
ATOM 663 C CA . TYR A 1 85 ? 7.067 -1.457 -1.714 1.00 81.75 85 TYR A CA 1
ATOM 664 C C . TYR A 1 85 ? 6.188 -2.179 -2.732 1.00 81.75 85 TYR A C 1
ATOM 666 O O . TYR A 1 85 ? 5.501 -3.131 -2.376 1.00 81.75 85 TYR A O 1
ATOM 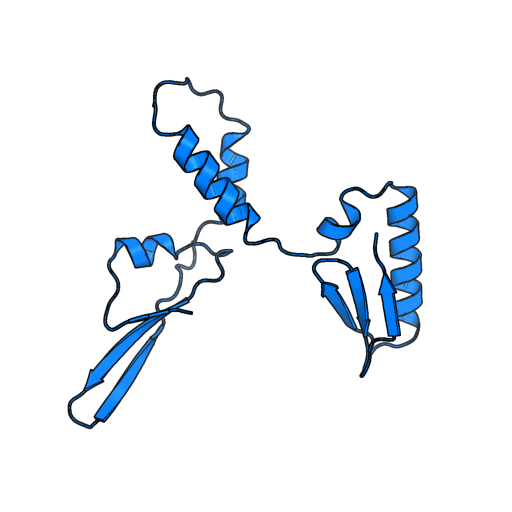674 N N . ASP A 1 86 ? 6.116 -1.655 -3.949 1.00 85.88 86 ASP A N 1
ATOM 675 C CA . ASP A 1 86 ? 5.469 -2.295 -5.092 1.00 85.88 86 ASP A CA 1
ATOM 676 C C . ASP A 1 86 ? 6.524 -2.812 -6.082 1.00 85.88 86 ASP A C 1
ATOM 678 O O . ASP A 1 86 ? 7.727 -2.739 -5.841 1.00 85.88 86 ASP A O 1
ATOM 682 N N . GLU A 1 87 ? 6.085 -3.393 -7.191 1.00 86.31 87 GLU A N 1
ATOM 683 C CA . GLU A 1 87 ? 6.993 -3.897 -8.223 1.00 86.31 87 GLU A CA 1
ATOM 684 C C . GLU A 1 87 ? 7.875 -2.793 -8.812 1.00 86.31 87 GLU A C 1
ATOM 686 O O . GLU A 1 87 ? 9.084 -2.966 -8.938 1.00 86.31 87 GLU A O 1
ATOM 691 N N . ALA A 1 88 ? 7.282 -1.627 -9.082 1.00 85.75 88 ALA A N 1
ATOM 692 C CA . ALA A 1 88 ? 7.999 -0.470 -9.600 1.00 85.75 88 ALA A CA 1
ATOM 693 C C . ALA A 1 88 ? 9.094 -0.001 -8.632 1.00 85.75 88 ALA A C 1
ATOM 695 O O . ALA A 1 88 ? 10.162 0.401 -9.081 1.00 85.75 88 ALA A O 1
ATOM 696 N N . TYR A 1 89 ? 8.869 -0.095 -7.318 1.00 88.31 89 TYR A N 1
ATOM 697 C CA . TYR A 1 89 ? 9.887 0.198 -6.310 1.00 88.31 89 TYR A CA 1
ATOM 698 C C . TYR A 1 89 ? 11.120 -0.706 -6.441 1.00 88.31 89 TYR A C 1
ATOM 700 O O . TYR A 1 89 ? 12.241 -0.216 -6.339 1.00 88.31 89 TYR A O 1
ATOM 708 N N . HIS A 1 90 ? 10.929 -2.007 -6.669 1.00 88.38 90 HIS A N 1
ATOM 709 C CA . HIS A 1 90 ? 12.039 -2.953 -6.824 1.00 88.38 90 HIS A CA 1
ATOM 710 C C . HIS A 1 90 ? 12.734 -2.843 -8.184 1.00 88.38 90 HIS A C 1
ATOM 712 O O . HIS A 1 90 ? 13.920 -3.127 -8.285 1.00 88.38 90 HIS A O 1
ATOM 718 N N . LEU A 1 91 ? 12.008 -2.425 -9.220 1.00 90.12 91 LEU A N 1
ATOM 719 C CA . LEU A 1 91 ? 12.534 -2.308 -10.580 1.00 90.12 91 LEU A CA 1
ATOM 720 C C . LEU A 1 91 ? 13.082 -0.910 -10.913 1.00 90.12 91 LEU A C 1
ATOM 722 O O . LEU A 1 91 ? 13.628 -0.724 -11.995 1.00 90.12 91 LEU A O 1
ATOM 726 N N . ALA A 1 92 ? 12.964 0.069 -10.009 1.00 89.00 92 ALA A N 1
ATOM 727 C CA . ALA A 1 92 ? 13.302 1.470 -10.280 1.00 89.00 92 ALA A CA 1
ATOM 728 C C . ALA A 1 92 ? 14.764 1.693 -10.709 1.00 89.00 92 ALA A C 1
ATOM 730 O O . ALA A 1 92 ? 15.015 2.512 -11.591 1.00 89.00 92 ALA A O 1
ATOM 731 N N . ASP A 1 93 ? 15.702 0.963 -10.099 1.00 86.69 93 ASP A N 1
ATOM 732 C CA . ASP A 1 93 ? 17.142 1.050 -10.387 1.00 86.69 93 ASP A CA 1
ATOM 733 C C . ASP A 1 93 ? 17.632 -0.085 -11.314 1.00 86.69 93 ASP A C 1
ATOM 735 O O . ASP A 1 93 ? 18.825 -0.186 -11.611 1.00 86.69 93 ASP A O 1
ATOM 739 N N . ALA A 1 94 ? 16.727 -0.949 -11.784 1.00 88.81 94 ALA A N 1
ATOM 740 C CA . ALA A 1 94 ? 17.055 -2.071 -12.654 1.00 88.81 94 ALA A CA 1
ATOM 741 C C . ALA A 1 94 ? 17.176 -1.624 -14.119 1.00 88.81 94 ALA A C 1
ATOM 743 O O . ALA A 1 94 ? 16.357 -0.847 -14.611 1.00 88.81 94 ALA A O 1
ATOM 744 N N . SER A 1 95 ? 18.164 -2.155 -14.846 1.00 94.19 95 SER A N 1
ATOM 745 C CA . SER A 1 95 ? 18.266 -1.958 -16.297 1.00 94.19 95 SER A CA 1
ATOM 746 C C . SER A 1 95 ? 17.135 -2.672 -17.040 1.00 94.19 95 SER A C 1
ATOM 748 O O . SER A 1 95 ? 16.603 -3.662 -16.539 1.00 94.19 95 SER A O 1
ATOM 750 N N . ASP A 1 96 ? 16.828 -2.231 -18.261 1.00 92.19 96 ASP A N 1
ATOM 751 C CA . ASP A 1 96 ? 15.780 -2.826 -19.106 1.00 92.19 96 ASP A CA 1
ATOM 752 C C . ASP A 1 96 ? 15.924 -4.357 -19.220 1.00 92.19 96 ASP A C 1
ATOM 754 O O . ASP A 1 96 ? 14.960 -5.086 -18.996 1.00 92.19 96 ASP A O 1
ATOM 758 N N . ASP A 1 97 ? 17.151 -4.855 -19.426 1.00 93.38 97 ASP A N 1
ATOM 759 C CA . ASP A 1 97 ? 17.449 -6.295 -19.484 1.00 93.38 97 ASP A CA 1
ATOM 760 C C . ASP A 1 97 ? 17.055 -7.048 -18.195 1.00 93.38 97 ASP A C 1
ATOM 762 O O . ASP A 1 97 ? 16.590 -8.188 -18.239 1.00 93.38 97 ASP A O 1
ATOM 766 N N . ILE A 1 98 ? 17.244 -6.426 -17.024 1.00 93.31 98 ILE A N 1
ATOM 767 C CA . ILE A 1 98 ? 16.904 -7.023 -15.723 1.00 93.31 98 ILE A CA 1
ATOM 768 C C . ILE A 1 98 ? 15.389 -7.005 -15.521 1.00 93.31 98 ILE A C 1
ATOM 770 O O . ILE A 1 98 ? 14.838 -7.972 -14.995 1.00 93.31 98 ILE A O 1
ATOM 774 N N . GLN A 1 99 ? 14.713 -5.939 -15.954 1.00 92.50 99 GLN A N 1
ATOM 775 C CA . GLN A 1 99 ? 13.255 -5.847 -15.893 1.00 92.50 99 GLN A CA 1
ATOM 776 C C . GLN A 1 99 ? 12.601 -6.919 -16.775 1.00 92.50 99 GLN A C 1
ATOM 778 O O . GLN A 1 99 ? 11.721 -7.639 -16.307 1.00 92.50 99 GLN A O 1
ATOM 783 N N . GLU A 1 100 ? 13.081 -7.103 -18.010 1.00 93.69 100 GLU A N 1
ATOM 784 C CA . GLU A 1 100 ? 12.596 -8.157 -18.913 1.00 93.69 100 GLU A CA 1
ATOM 785 C C . GLU A 1 100 ? 12.836 -9.560 -18.332 1.00 93.69 100 GLU A C 1
ATOM 787 O O . GLU A 1 100 ? 11.949 -10.425 -18.350 1.00 93.69 100 GLU A O 1
ATOM 792 N N . LEU A 1 101 ? 14.024 -9.784 -17.761 1.00 94.06 101 LEU A N 1
ATOM 793 C CA . LEU A 1 101 ? 14.359 -11.044 -17.107 1.00 94.06 101 LEU A CA 1
ATOM 794 C C . LEU A 1 101 ? 13.443 -11.310 -15.904 1.00 94.06 101 LEU A C 1
ATOM 796 O O . LEU A 1 101 ? 12.947 -12.428 -15.746 1.00 94.06 101 LEU A O 1
ATOM 800 N N . PHE A 1 102 ? 13.195 -10.294 -15.076 1.00 94.56 102 PHE A N 1
ATOM 801 C CA . PHE A 1 102 ? 12.297 -10.390 -13.930 1.00 94.56 102 PHE A CA 1
ATOM 802 C C . PHE A 1 102 ? 10.873 -10.757 -14.356 1.00 94.56 102 PHE A C 1
ATOM 804 O O . PHE A 1 102 ? 10.313 -11.697 -13.790 1.00 94.56 102 PHE A O 1
ATOM 811 N N . GLU A 1 103 ? 10.311 -10.086 -15.366 1.00 94.19 103 GLU A N 1
ATOM 812 C CA . GLU A 1 103 ? 8.971 -10.409 -15.876 1.00 94.19 103 GLU A CA 1
ATOM 813 C C . GLU A 1 103 ? 8.908 -11.846 -16.404 1.00 94.19 103 GLU A C 1
ATOM 815 O O . GLU A 1 103 ? 8.001 -12.603 -16.055 1.00 94.19 103 GLU A O 1
ATOM 820 N N . THR A 1 104 ? 9.936 -12.280 -17.140 1.00 95.69 104 THR A N 1
ATOM 821 C CA . THR A 1 104 ? 10.032 -13.661 -17.638 1.00 95.69 104 THR A CA 1
ATOM 822 C C . THR A 1 104 ? 10.020 -14.680 -16.491 1.00 95.69 104 THR A C 1
ATOM 824 O O . THR A 1 104 ? 9.311 -15.691 -16.549 1.00 95.69 104 THR A O 1
ATOM 827 N N . PHE A 1 105 ? 10.781 -14.430 -15.420 1.00 94.44 105 PHE A N 1
ATOM 828 C CA . PHE A 1 105 ? 10.797 -15.302 -14.241 1.00 94.44 105 PHE A CA 1
ATOM 829 C C . PHE A 1 105 ? 9.481 -15.267 -13.471 1.00 94.44 105 PHE A C 1
ATOM 831 O O . PHE A 1 105 ? 8.993 -16.316 -13.049 1.00 94.44 105 PHE A O 1
ATOM 838 N N . LYS A 1 106 ? 8.902 -14.083 -13.284 1.00 93.94 106 LYS A N 1
ATOM 839 C CA . LYS A 1 106 ? 7.626 -13.888 -12.598 1.00 93.94 106 LYS A CA 1
ATOM 840 C C . LYS A 1 106 ? 6.513 -14.663 -13.297 1.00 93.94 106 LYS A C 1
ATOM 842 O O . LYS A 1 106 ? 5.826 -15.440 -12.632 1.00 93.94 106 LYS A O 1
ATOM 847 N N . ASP A 1 107 ? 6.401 -14.550 -14.617 1.00 94.69 107 ASP A N 1
ATOM 848 C CA . ASP A 1 107 ? 5.427 -15.305 -15.409 1.00 94.69 107 ASP A CA 1
ATOM 849 C C . ASP A 1 107 ? 5.665 -16.814 -15.316 1.00 94.69 107 ASP A C 1
ATOM 851 O O . ASP A 1 107 ? 4.728 -17.584 -15.088 1.00 94.69 107 ASP A O 1
ATOM 855 N N . ALA A 1 108 ? 6.919 -17.262 -15.425 1.00 94.25 108 ALA A N 1
ATOM 856 C CA . ALA A 1 108 ? 7.256 -18.676 -15.271 1.00 94.25 108 ALA A CA 1
ATOM 857 C C . ALA A 1 108 ? 6.856 -19.216 -13.886 1.00 94.25 108 ALA A C 1
ATOM 859 O O . ALA A 1 108 ? 6.313 -20.318 -13.793 1.00 94.25 108 ALA A O 1
ATOM 860 N N . ILE A 1 109 ? 7.075 -18.439 -12.819 1.00 93.19 109 ILE A N 1
ATOM 861 C CA . ILE A 1 109 ? 6.719 -18.825 -11.450 1.00 93.19 109 ILE A CA 1
ATOM 862 C C . ILE A 1 109 ? 5.200 -18.861 -11.268 1.00 93.19 109 ILE A C 1
ATOM 864 O O . ILE A 1 109 ? 4.681 -19.830 -10.716 1.00 93.19 109 ILE A O 1
ATOM 868 N N . LEU A 1 110 ? 4.472 -17.847 -11.737 1.00 92.19 110 LEU A N 1
ATOM 869 C CA . LEU A 1 110 ? 3.010 -17.792 -11.617 1.00 92.19 110 LEU A CA 1
ATOM 870 C C . LEU A 1 110 ? 2.319 -18.899 -12.427 1.00 92.19 110 LEU A C 1
ATOM 872 O O . LEU A 1 110 ? 1.299 -19.435 -11.994 1.00 92.19 110 LEU A O 1
ATOM 876 N N . ASN A 1 111 ? 2.918 -19.320 -13.543 1.00 94.19 111 ASN A N 1
ATOM 877 C CA . ASN A 1 111 ? 2.420 -20.427 -14.361 1.00 94.19 111 ASN A CA 1
ATOM 878 C C . ASN A 1 111 ? 2.628 -21.818 -13.732 1.00 94.19 111 ASN A C 1
ATOM 880 O O . ASN A 1 111 ? 2.019 -22.783 -14.195 1.00 94.19 111 ASN A O 1
ATOM 884 N N . LEU A 1 112 ? 3.434 -21.954 -12.669 1.00 91.19 112 LEU A N 1
ATOM 885 C CA . LEU A 1 112 ? 3.610 -23.238 -11.974 1.00 91.19 112 LEU A CA 1
ATOM 886 C C . LEU A 1 112 ? 2.321 -23.700 -11.280 1.00 91.19 112 LEU A C 1
ATOM 888 O O . LEU A 1 112 ? 2.077 -24.903 -11.176 1.00 91.19 112 LEU A O 1
ATOM 892 N N . SER A 1 113 ? 1.526 -22.766 -10.746 1.00 89.12 113 SER A N 1
ATOM 893 C CA . SER A 1 113 ? 0.281 -23.071 -10.035 1.00 89.12 113 SER A CA 1
ATOM 894 C C . SER A 1 113 ? -0.554 -21.809 -9.811 1.00 89.12 113 SER A C 1
ATOM 896 O O . SER A 1 113 ? -0.046 -20.804 -9.325 1.00 89.12 113 SER A O 1
ATOM 898 N N . GLY A 1 114 ? -1.866 -21.883 -10.054 1.00 88.06 114 GLY A N 1
ATOM 899 C CA . GLY A 1 114 ? -2.782 -20.736 -9.935 1.00 88.06 114 GLY A CA 1
ATOM 900 C C . GLY A 1 114 ? -3.074 -20.244 -8.508 1.00 88.06 114 GLY A C 1
ATOM 901 O O . GLY A 1 114 ? -3.871 -19.331 -8.329 1.00 88.06 114 GLY A O 1
ATOM 902 N N . ASP A 1 115 ? -2.472 -20.851 -7.487 1.00 91.81 115 ASP A N 1
ATOM 903 C CA . ASP A 1 115 ? -2.598 -20.453 -6.078 1.00 91.81 115 ASP A CA 1
ATOM 904 C C . ASP A 1 115 ? -1.309 -19.846 -5.504 1.00 91.81 115 ASP A C 1
ATOM 906 O O . ASP A 1 115 ? -1.142 -19.761 -4.284 1.00 91.81 115 ASP A O 1
ATOM 910 N N . ILE A 1 116 ? -0.394 -19.438 -6.385 1.00 92.88 116 ILE A N 1
ATOM 911 C CA . ILE A 1 116 ? 0.785 -18.657 -6.025 1.00 92.88 116 ILE A CA 1
ATOM 912 C C . ILE A 1 116 ? 0.388 -17.183 -5.902 1.00 92.88 116 ILE A C 1
ATOM 914 O O . ILE A 1 116 ? -0.243 -16.607 -6.782 1.00 92.88 116 ILE A O 1
ATOM 918 N N . THR A 1 117 ? 0.781 -16.568 -4.793 1.00 91.88 117 THR A N 1
ATOM 919 C CA . THR A 1 117 ? 0.567 -15.154 -4.477 1.00 91.88 117 THR A CA 1
ATOM 920 C C . THR A 1 117 ? 1.898 -14.418 -4.420 1.00 91.88 117 THR A C 1
ATOM 922 O O . THR A 1 117 ? 2.877 -14.968 -3.903 1.00 91.88 117 THR A O 1
ATOM 925 N N . VAL A 1 118 ? 1.913 -13.166 -4.879 1.00 93.00 118 VAL A N 1
ATOM 926 C CA . VAL A 1 118 ? 3.086 -12.285 -4.831 1.00 93.00 118 VAL A CA 1
ATOM 927 C C . VAL A 1 118 ? 2.961 -11.317 -3.658 1.00 93.00 118 VAL A C 1
ATOM 929 O O . VAL A 1 118 ? 1.964 -10.614 -3.518 1.00 93.00 118 VAL A O 1
ATOM 932 N N . ASP A 1 119 ? 3.990 -11.294 -2.819 1.00 91.31 119 ASP A N 1
ATOM 933 C CA . ASP A 1 119 ? 4.105 -10.458 -1.630 1.00 91.31 119 ASP A CA 1
ATOM 934 C C . ASP A 1 119 ? 5.318 -9.531 -1.789 1.00 91.31 119 ASP A C 1
ATOM 936 O O . ASP A 1 119 ? 6.461 -9.978 -1.673 1.00 91.31 119 ASP A O 1
ATOM 940 N N . TYR A 1 120 ? 5.089 -8.235 -1.976 1.00 92.19 120 TYR A N 1
ATOM 941 C CA . TYR A 1 120 ? 6.169 -7.249 -2.013 1.00 92.19 120 TYR A CA 1
ATOM 942 C C . TYR A 1 120 ? 6.602 -6.890 -0.582 1.00 92.19 120 TYR A C 1
ATOM 944 O O . TYR A 1 120 ? 5.786 -6.500 0.265 1.00 92.19 120 TYR A O 1
ATOM 952 N N . LYS A 1 121 ? 7.883 -7.092 -0.265 1.00 89.62 121 LYS A N 1
ATOM 953 C CA . LYS A 1 121 ? 8.496 -6.748 1.028 1.00 89.62 121 LYS A CA 1
ATOM 954 C C . LYS A 1 121 ? 9.558 -5.687 0.810 1.00 89.62 121 LYS A C 1
ATOM 956 O O . LYS A 1 121 ? 10.124 -5.576 -0.260 1.00 89.62 121 LYS A O 1
ATOM 961 N N . LYS A 1 122 ? 9.926 -4.992 1.885 1.00 87.12 122 LYS A N 1
ATOM 962 C CA . LYS A 1 122 ? 10.934 -3.923 1.863 1.00 87.12 122 LYS A CA 1
ATOM 963 C C . LYS A 1 122 ? 12.212 -4.241 1.074 1.00 87.12 122 LYS A C 1
ATOM 965 O O . LYS A 1 122 ? 12.774 -3.348 0.457 1.00 87.12 122 LYS A O 1
ATOM 970 N N . HIS A 1 123 ? 12.684 -5.484 1.137 1.00 89.38 123 HIS A N 1
ATOM 971 C CA . HIS A 1 123 ? 13.940 -5.891 0.513 1.00 89.38 123 HIS A CA 1
ATOM 972 C C . HIS A 1 123 ? 13.769 -6.901 -0.620 1.00 89.38 123 HIS A C 1
ATOM 974 O O . HIS A 1 123 ? 14.728 -7.132 -1.329 1.00 89.38 123 HIS A O 1
ATOM 980 N N . TYR A 1 124 ? 12.613 -7.535 -0.801 1.00 92.06 124 TYR A N 1
ATOM 981 C CA . TYR A 1 124 ? 12.476 -8.603 -1.793 1.00 92.06 124 TYR A CA 1
ATOM 982 C C . TYR A 1 124 ? 11.018 -8.830 -2.175 1.00 92.06 124 TYR A C 1
ATOM 984 O O . TYR A 1 124 ? 10.096 -8.504 -1.423 1.00 92.06 124 TYR A O 1
ATOM 992 N N . ILE A 1 125 ? 10.830 -9.465 -3.322 1.00 94.50 125 ILE A N 1
ATOM 993 C CA . ILE A 1 125 ? 9.544 -9.916 -3.838 1.00 94.50 125 ILE A CA 1
ATOM 994 C C . ILE A 1 125 ? 9.417 -11.402 -3.526 1.00 94.50 125 ILE A C 1
ATOM 996 O O . ILE A 1 125 ? 10.292 -12.193 -3.870 1.00 94.50 125 ILE A O 1
ATOM 1000 N N . ALA A 1 126 ? 8.349 -11.791 -2.837 1.00 94.62 126 ALA A N 1
ATOM 1001 C CA . ALA A 1 126 ? 8.162 -13.152 -2.353 1.00 94.62 126 ALA A CA 1
ATOM 1002 C C . ALA A 1 126 ? 7.028 -13.859 -3.098 1.00 94.62 126 ALA A C 1
ATOM 1004 O O . ALA A 1 126 ? 5.895 -13.380 -3.102 1.00 94.62 126 ALA A O 1
ATOM 1005 N N . PHE A 1 127 ? 7.306 -15.040 -3.638 1.00 95.31 127 PHE A N 1
ATOM 1006 C CA . PHE A 1 127 ? 6.329 -15.910 -4.285 1.00 95.31 127 PHE A CA 1
ATOM 1007 C C . PHE A 1 127 ? 5.932 -17.020 -3.316 1.00 95.31 127 PHE A C 1
ATOM 1009 O O . PHE A 1 127 ? 6.760 -17.831 -2.883 1.00 95.31 127 PHE A O 1
ATOM 1016 N N . LYS A 1 128 ? 4.656 -17.046 -2.930 1.00 94.62 128 LYS A N 1
ATOM 1017 C CA . LYS A 1 128 ? 4.167 -17.892 -1.833 1.00 94.62 128 LYS A CA 1
ATOM 1018 C C . LYS A 1 128 ? 2.935 -18.683 -2.222 1.00 94.62 128 LYS A C 1
ATOM 1020 O O . LYS A 1 128 ? 2.121 -18.233 -3.009 1.00 94.62 128 LYS A O 1
ATOM 1025 N N . LYS A 1 129 ? 2.780 -19.838 -1.580 1.00 88.62 129 LYS A N 1
ATOM 1026 C CA . LYS A 1 129 ? 1.529 -20.607 -1.519 1.00 88.62 129 LYS A CA 1
ATOM 1027 C C . LYS A 1 129 ? 1.133 -20.725 -0.044 1.00 88.62 129 LYS A C 1
ATOM 1029 O O . LYS A 1 129 ? 0.891 -1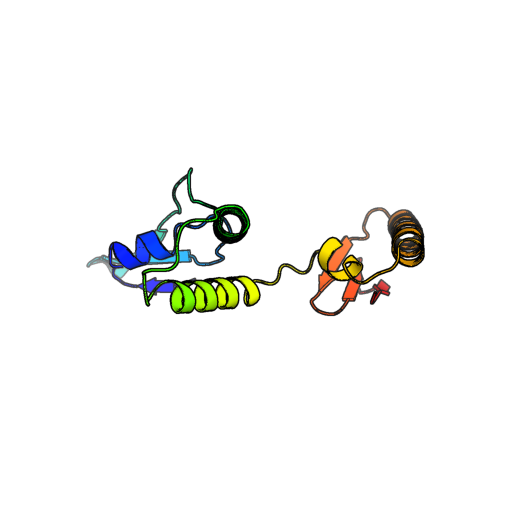9.723 0.616 1.00 88.62 129 LYS A O 1
ATOM 1034 N N . LYS A 1 130 ? 1.212 -21.925 0.546 1.00 88.81 130 LYS A N 1
ATOM 1035 C CA . LYS A 1 130 ? 1.159 -22.109 2.015 1.00 88.81 130 LYS A CA 1
ATOM 1036 C C . LYS A 1 130 ? 2.462 -21.721 2.723 1.00 88.81 130 LYS A C 1
ATOM 1038 O O . LYS A 1 130 ? 2.454 -21.447 3.919 1.00 88.81 130 LYS A O 1
ATOM 1043 N N . ARG A 1 131 ? 3.587 -21.764 2.007 1.00 88.50 131 ARG A N 1
ATOM 1044 C CA . ARG A 1 131 ? 4.932 -21.397 2.479 1.00 88.50 131 ARG A CA 1
ATOM 1045 C C . ARG A 1 131 ? 5.638 -20.599 1.380 1.00 88.50 131 ARG A C 1
ATOM 1047 O O . ARG A 1 131 ? 5.130 -20.541 0.258 1.00 88.50 131 ARG A O 1
ATOM 1054 N N . ASN A 1 132 ? 6.774 -19.987 1.717 1.00 90.25 132 ASN A N 1
ATOM 1055 C CA . ASN A 1 132 ? 7.621 -19.318 0.733 1.00 90.25 132 ASN A CA 1
ATOM 1056 C C . ASN A 1 132 ? 8.166 -20.345 -0.261 1.00 90.25 132 ASN A C 1
ATOM 1058 O O . ASN A 1 132 ? 8.678 -21.378 0.172 1.00 90.25 132 ASN A O 1
ATOM 1062 N N . LEU A 1 133 ? 8.004 -20.074 -1.554 1.00 91.38 133 LEU A N 1
ATOM 1063 C CA . LEU A 1 133 ? 8.547 -20.904 -2.624 1.00 91.38 133 LEU A CA 1
ATOM 1064 C C . LEU A 1 133 ? 9.890 -20.334 -3.079 1.00 91.38 133 LEU A C 1
ATOM 1066 O O . LEU A 1 133 ? 10.893 -21.039 -3.052 1.00 91.38 133 LEU A O 1
ATOM 1070 N N . VAL A 1 134 ? 9.883 -19.057 -3.464 1.00 92.94 134 VAL A N 1
ATOM 1071 C CA . VAL A 1 134 ? 11.036 -18.319 -3.987 1.00 92.94 134 VAL A CA 1
ATOM 1072 C C . VAL A 1 134 ? 10.913 -16.861 -3.560 1.00 92.94 134 VAL A C 1
ATOM 1074 O O . VAL A 1 134 ? 9.811 -16.315 -3.500 1.00 92.94 134 VAL A O 1
ATOM 1077 N N . ASP A 1 135 ? 12.045 -16.230 -3.288 1.00 93.25 135 ASP A N 1
ATOM 1078 C CA . ASP A 1 135 ? 12.184 -14.788 -3.139 1.00 93.25 135 ASP A CA 1
ATOM 1079 C C . ASP A 1 135 ? 13.182 -14.245 -4.164 1.00 93.25 135 ASP A C 1
ATOM 1081 O O . ASP A 1 135 ? 14.173 -14.897 -4.490 1.00 93.25 135 ASP A O 1
ATOM 1085 N N . ILE A 1 136 ? 12.879 -13.066 -4.703 1.00 93.00 136 ILE A N 1
ATOM 1086 C CA . ILE A 1 136 ? 13.707 -12.369 -5.685 1.00 93.00 136 ILE A CA 1
ATOM 1087 C C . ILE A 1 136 ? 14.028 -10.983 -5.134 1.00 93.00 136 ILE A C 1
ATOM 1089 O O . ILE A 1 136 ? 13.129 -10.220 -4.772 1.00 93.00 136 ILE A O 1
ATOM 1093 N N . HIS A 1 137 ? 15.318 -10.672 -5.066 1.00 92.19 137 HIS A N 1
ATOM 1094 C CA . HIS A 1 137 ? 15.821 -9.322 -4.853 1.00 92.19 137 HIS A CA 1
ATOM 1095 C C . HIS A 1 137 ? 16.341 -8.806 -6.191 1.00 92.19 137 HIS A C 1
ATOM 1097 O O . HIS A 1 137 ? 17.115 -9.506 -6.848 1.00 92.19 137 HIS A O 1
ATOM 1103 N N . VAL A 1 138 ? 15.874 -7.623 -6.576 1.00 85.88 138 VAL A N 1
ATOM 1104 C CA . VAL A 1 138 ? 16.326 -6.881 -7.753 1.00 85.88 138 VAL A CA 1
ATOM 1105 C C . VAL A 1 138 ? 17.051 -5.640 -7.262 1.00 85.88 138 VAL A C 1
ATOM 1107 O O . VAL A 1 138 ? 16.546 -5.053 -6.272 1.00 85.88 138 VAL A O 1
#

InterPro domains:
  IPR043714 Domain of unknown function DUF5655 [PF18899] (90-137)

Sequence (138 aa):
MFIAPSFTQFQKQSTN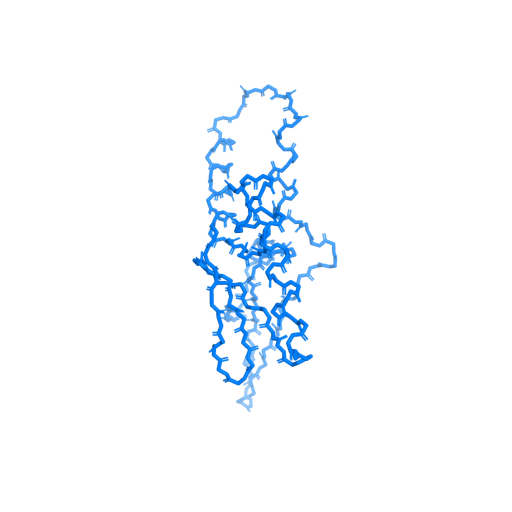FKDLAIELWELKRFTQNIIVLNPIHKTKNAPSLKQINASSTNASLPTHARGGELAQSELAKISQEIVVYDEAYHLADASDDIQELFETFKDAILNLSGDITVDYKKHYIAFKKKRNLVDIHV